Protein AF-K9ZL03-F1 (afdb_monomer)

Foldseek 3Di:
DDDDPPPDPPPVCPVVVVCVPCVVVPDDVVNVVVPDDDDDPVRVVVVVVVVVVVVVVVVVVVVD

Nearest PDB structures (foldseek):
  8fck-assembly1_E  TM=3.376E-01  e=2.799E+00  Xenopus laevis

Radius of gyration: 30.0 Å; Cα contacts (8 Å, |Δi|>4): 2; chains: 1; bounding box: 46×14×91 Å

Secondary structure (DSSP, 8-state):
-----------TTHHHHHSTTGGGTS--HHHHHH---S--HHHHHHHHHHHHHHHHHHHHTT--

Structure (mmCIF, N/CA/C/O backbone):
data_AF-K9ZL03-F1
#
_entry.id   AF-K9ZL03-F1
#
loop_
_atom_site.group_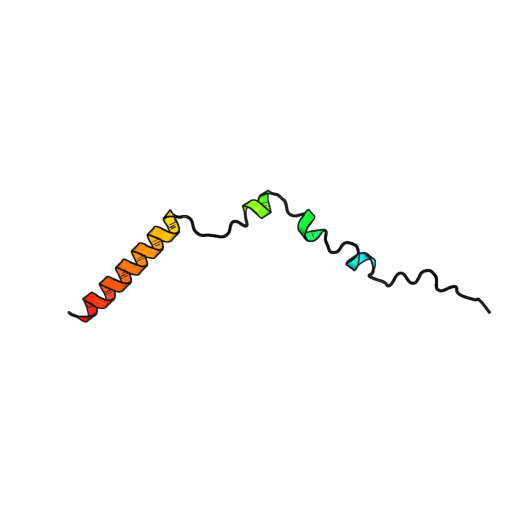PDB
_atom_site.id
_atom_site.type_symbol
_atom_site.label_atom_id
_atom_site.label_alt_id
_atom_site.label_comp_id
_atom_site.label_asym_id
_atom_site.label_entity_id
_atom_site.label_seq_id
_atom_site.pdbx_PDB_ins_code
_atom_site.Cartn_x
_atom_site.Cartn_y
_atom_site.Cartn_z
_atom_site.occupancy
_atom_site.B_iso_or_equiv
_atom_site.auth_seq_id
_atom_site.auth_comp_id
_atom_site.auth_asym_id
_atom_site.auth_atom_id
_atom_site.pdbx_PDB_model_num
ATOM 1 N N . MET A 1 1 ? -14.225 -4.417 66.711 1.00 41.84 1 MET A N 1
ATOM 2 C CA . MET A 1 1 ? -13.540 -4.941 65.510 1.00 41.84 1 MET A CA 1
ATOM 3 C C . MET A 1 1 ? -14.513 -4.859 64.350 1.00 41.84 1 MET A C 1
ATOM 5 O O . MET A 1 1 ? -15.543 -5.517 64.407 1.00 41.84 1 MET A O 1
ATOM 9 N N . ALA A 1 2 ? -14.250 -4.006 63.361 1.00 42.97 2 ALA A N 1
ATOM 10 C CA . ALA A 1 2 ? -15.082 -3.921 62.164 1.00 42.97 2 ALA A CA 1
ATOM 11 C C . ALA A 1 2 ? -14.632 -5.005 61.173 1.00 42.97 2 ALA A C 1
ATOM 13 O O . ALA A 1 2 ? -13.492 -4.994 60.717 1.00 42.97 2 ALA A O 1
ATOM 14 N N . SER A 1 3 ? -15.509 -5.968 60.890 1.00 50.88 3 SER A N 1
ATOM 15 C CA . SER A 1 3 ? -15.312 -6.957 59.829 1.00 50.88 3 SER A CA 1
ATOM 16 C C . SER A 1 3 ? -15.639 -6.282 58.498 1.00 50.88 3 SER A C 1
ATOM 18 O O . S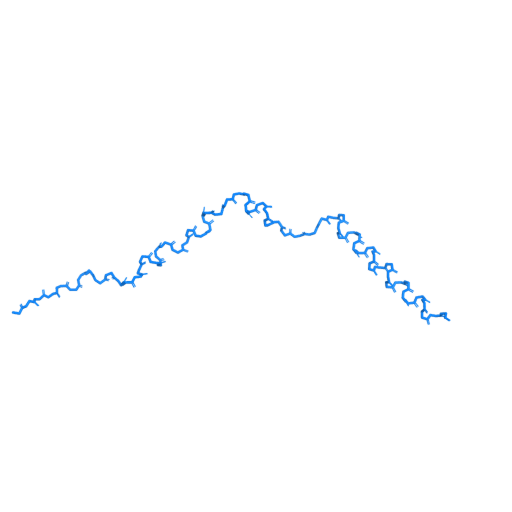ER A 1 3 ? -16.805 -6.070 58.172 1.00 50.88 3 SER A O 1
ATOM 20 N N . ILE A 1 4 ? -14.609 -5.872 57.758 1.00 60.25 4 ILE A N 1
ATOM 21 C CA . ILE A 1 4 ? -14.769 -5.367 56.394 1.00 60.25 4 ILE A CA 1
ATOM 22 C C . ILE A 1 4 ? -14.938 -6.597 55.499 1.00 60.25 4 ILE A C 1
ATOM 24 O O . ILE A 1 4 ? -13.994 -7.357 55.288 1.00 60.25 4 ILE A O 1
ATOM 28 N N . LYS A 1 5 ? -16.163 -6.832 55.017 1.00 57.28 5 LYS A N 1
ATOM 29 C CA . LYS A 1 5 ? -16.435 -7.843 53.992 1.00 57.28 5 LYS A CA 1
ATOM 30 C C . LYS A 1 5 ? -15.784 -7.375 52.693 1.00 57.28 5 LYS A C 1
ATOM 32 O O . LYS A 1 5 ? -16.223 -6.401 52.094 1.00 57.28 5 LYS A O 1
ATOM 37 N N . ILE A 1 6 ? -14.726 -8.060 52.276 1.00 58.03 6 ILE A N 1
ATOM 38 C CA . ILE A 1 6 ? -14.067 -7.855 50.985 1.00 58.03 6 ILE A CA 1
ATOM 39 C C . ILE A 1 6 ? -14.959 -8.488 49.900 1.00 58.03 6 ILE A C 1
ATOM 41 O O . ILE A 1 6 ? -14.658 -9.566 49.402 1.00 58.03 6 ILE A O 1
ATOM 45 N N . SER A 1 7 ? -16.119 -7.892 49.608 1.00 56.69 7 SER A N 1
ATOM 46 C CA . SER A 1 7 ? -17.008 -8.342 48.519 1.00 56.69 7 SER A CA 1
ATOM 47 C C . SER A 1 7 ? -16.925 -7.475 47.268 1.00 56.69 7 SER A C 1
ATOM 49 O O . SER A 1 7 ? -17.396 -7.904 46.227 1.00 56.69 7 SER A O 1
ATOM 51 N N . ASP A 1 8 ? -16.288 -6.304 47.345 1.00 56.03 8 ASP A N 1
ATOM 52 C CA . ASP A 1 8 ? -16.230 -5.339 46.241 1.00 56.03 8 ASP A CA 1
ATOM 53 C C . ASP A 1 8 ? -14.805 -4.834 45.993 1.00 56.03 8 ASP A C 1
ATOM 55 O O . ASP A 1 8 ? -14.554 -3.642 45.816 1.00 56.03 8 ASP A O 1
ATOM 59 N N . LEU A 1 9 ? -13.837 -5.756 45.938 1.00 58.97 9 LEU A N 1
ATOM 60 C CA . LEU A 1 9 ? -12.594 -5.486 45.216 1.00 58.97 9 LEU A CA 1
ATOM 61 C C . LEU A 1 9 ? -12.937 -5.450 43.725 1.00 58.97 9 LEU A C 1
ATOM 63 O O . LEU A 1 9 ? -12.691 -6.415 43.012 1.00 58.97 9 LEU A O 1
ATOM 67 N N . ARG A 1 10 ? -13.529 -4.354 43.246 1.00 62.59 10 ARG A N 1
ATOM 68 C CA . ARG A 1 10 ? -13.407 -3.979 41.836 1.00 62.59 10 ARG A CA 1
ATOM 69 C C . ARG A 1 10 ? -11.962 -3.495 41.700 1.00 62.59 10 ARG A C 1
ATOM 71 O O . ARG A 1 10 ? -11.673 -2.411 42.209 1.00 62.59 10 ARG A O 1
ATOM 78 N N . PRO A 1 11 ? -11.027 -4.280 41.126 1.00 65.50 11 PRO A N 1
ATOM 79 C CA . PRO A 1 11 ? -9.664 -3.803 40.940 1.00 65.50 11 PRO A CA 1
ATOM 80 C C . PRO A 1 11 ? -9.745 -2.493 40.160 1.00 65.50 11 PRO A C 1
ATOM 82 O O . PRO A 1 11 ? -10.459 -2.418 39.156 1.00 65.50 11 PRO A O 1
ATOM 85 N N . SER A 1 12 ? -9.070 -1.447 40.629 1.00 63.59 12 SER A N 1
ATOM 86 C CA . SER A 1 12 ? -8.966 -0.198 39.877 1.00 63.59 12 SER A CA 1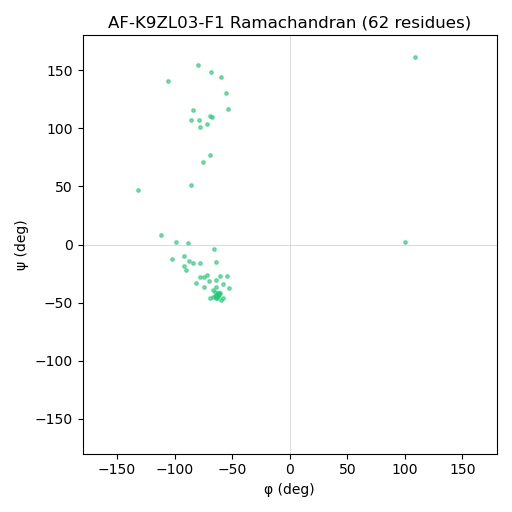
ATOM 87 C C . SER A 1 12 ? -8.441 -0.526 38.477 1.00 63.59 12 SER A C 1
ATOM 89 O O . SER A 1 12 ? -7.340 -1.061 38.354 1.00 63.59 12 SER A O 1
ATOM 91 N N . GLY A 1 13 ? -9.240 -0.262 37.445 1.00 59.47 13 GLY A N 1
ATOM 92 C CA . GLY A 1 13 ? -8.904 -0.606 36.062 1.00 59.47 13 GLY A CA 1
ATOM 93 C C . GLY A 1 13 ? -9.555 -1.876 35.505 1.00 59.47 13 GLY A C 1
ATOM 94 O O . GLY A 1 13 ? -9.330 -2.170 34.340 1.00 59.47 13 GLY A O 1
ATOM 95 N N . LEU A 1 14 ? -10.413 -2.594 36.246 1.00 64.06 14 LEU A N 1
ATOM 96 C CA . LEU A 1 14 ? -11.262 -3.643 35.645 1.00 64.06 14 LEU A CA 1
ATOM 97 C C . LEU A 1 14 ? -12.149 -3.068 34.524 1.00 64.06 14 LEU A C 1
ATOM 99 O O . LEU A 1 14 ? -12.367 -3.715 33.512 1.00 64.06 14 LEU A O 1
ATOM 103 N N . ASP A 1 15 ? -12.584 -1.818 34.690 1.00 61.66 15 ASP A N 1
ATOM 104 C CA . ASP A 1 15 ? -13.350 -1.047 33.704 1.00 61.66 15 ASP A CA 1
ATOM 105 C C . ASP A 1 15 ? -12.556 -0.776 32.411 1.00 61.66 15 ASP A C 1
ATOM 107 O O . ASP A 1 15 ? -13.118 -0.759 31.326 1.00 61.66 15 ASP A O 1
ATOM 111 N N . LEU A 1 16 ? -11.221 -0.658 32.505 1.00 62.53 16 LEU A N 1
ATOM 112 C CA . LEU A 1 16 ? -10.353 -0.473 31.334 1.00 62.53 16 LEU A CA 1
ATOM 113 C C . LEU A 1 16 ? -10.285 -1.736 30.472 1.00 62.53 16 LEU A C 1
ATOM 115 O O . LEU A 1 16 ? -10.134 -1.631 29.262 1.00 62.53 16 LEU A O 1
ATOM 119 N N . PHE A 1 17 ? -10.398 -2.922 31.074 1.00 59.69 17 PHE A N 1
ATOM 120 C CA . PHE A 1 17 ? -10.350 -4.199 30.355 1.00 59.69 17 PHE A CA 1
ATOM 121 C C . PHE A 1 17 ? -11.728 -4.705 29.917 1.00 59.69 17 PHE A C 1
ATOM 123 O O . PHE A 1 17 ? -11.794 -5.556 29.037 1.00 59.69 17 PHE A O 1
ATOM 130 N N . V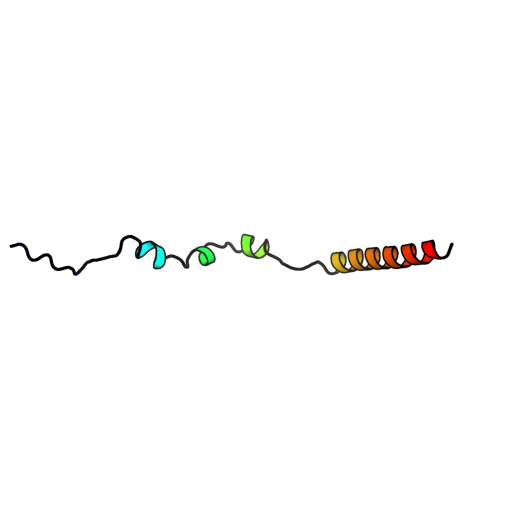AL A 1 18 ? -12.813 -4.195 30.510 1.00 59.56 18 VAL A N 1
ATOM 131 C CA . VAL A 1 18 ? -14.192 -4.560 30.144 1.00 59.56 18 VAL A CA 1
ATOM 132 C C . VAL A 1 18 ? -14.650 -3.862 28.857 1.00 59.56 18 VAL A C 1
ATOM 134 O O . VAL A 1 18 ? -15.436 -4.451 28.125 1.00 59.56 18 VAL A O 1
ATOM 137 N N . ASP A 1 19 ? -14.107 -2.681 28.536 1.00 57.62 19 ASP A N 1
ATOM 138 C CA . ASP A 1 19 ? -14.493 -1.884 27.353 1.00 57.62 19 ASP A CA 1
ATOM 139 C C . ASP A 1 19 ? -13.392 -1.783 26.270 1.00 57.62 19 ASP A C 1
ATOM 141 O O . ASP A 1 19 ? -13.512 -1.047 25.290 1.00 57.62 19 ASP A O 1
ATOM 145 N N . SER A 1 20 ? -12.298 -2.543 26.413 1.00 55.75 20 SER A N 1
ATOM 146 C CA . SER A 1 20 ? -11.124 -2.483 25.518 1.00 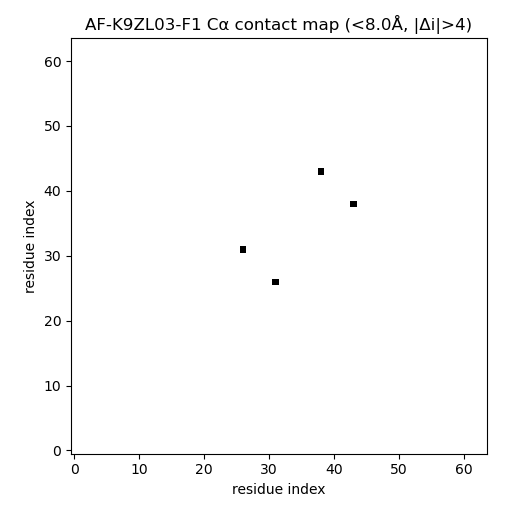55.75 20 SER A CA 1
ATOM 147 C C . SER A 1 20 ? -11.375 -2.939 24.067 1.00 55.75 20 SER A C 1
ATOM 149 O O . SER A 1 20 ? -10.474 -2.828 23.238 1.00 55.75 20 SER A O 1
ATOM 151 N N . GLU A 1 21 ? -12.569 -3.428 23.722 1.00 57.56 21 GLU A N 1
ATOM 152 C CA . GLU A 1 21 ? -12.892 -3.892 22.362 1.00 57.56 21 GLU A CA 1
ATOM 153 C C . GLU A 1 21 ? -13.667 -2.860 21.512 1.00 57.56 21 GLU A C 1
ATOM 155 O O . GLU A 1 21 ? -13.951 -3.126 20.345 1.00 57.56 21 GLU A O 1
ATOM 160 N N . SER A 1 22 ? -13.954 -1.649 22.021 1.00 60.22 22 SER A N 1
ATOM 161 C CA . SER A 1 22 ? -14.698 -0.625 21.253 1.00 60.22 22 SER A CA 1
ATOM 162 C C . SER A 1 22 ? -13.869 0.115 20.196 1.00 60.22 22 SER A C 1
ATOM 164 O O . SER A 1 22 ? -14.432 0.716 19.285 1.00 60.22 22 SER A O 1
ATOM 166 N N . PHE A 1 23 ? -12.532 0.053 20.251 1.00 58.56 23 PHE A N 1
ATOM 167 C CA . PHE A 1 23 ? -11.684 0.778 19.290 1.00 58.56 23 PHE A CA 1
ATOM 168 C C . PHE A 1 23 ? -11.930 0.347 17.831 1.00 58.56 23 PHE A C 1
ATOM 170 O O . PHE A 1 23 ? -11.737 1.133 16.910 1.00 58.56 23 PHE A O 1
ATOM 177 N N . LEU A 1 24 ? -12.386 -0.893 17.617 1.00 58.44 24 LEU A N 1
ATOM 178 C CA . LEU A 1 24 ? -12.765 -1.397 16.295 1.00 58.44 24 LEU A CA 1
ATOM 179 C C . LEU A 1 24 ? -14.226 -1.112 15.917 1.00 58.44 24 LEU A C 1
ATOM 181 O O . LEU A 1 24 ? -14.574 -1.263 14.751 1.00 58.44 24 LEU A O 1
ATOM 185 N N . ASN A 1 25 ? -15.068 -0.714 16.873 1.00 62.41 25 ASN A N 1
ATOM 186 C CA . ASN A 1 25 ? -16.488 -0.428 16.654 1.00 62.41 25 ASN A CA 1
ATOM 187 C C . ASN A 1 25 ? -16.735 1.046 16.278 1.00 62.41 25 ASN A C 1
ATOM 189 O O . ASN A 1 25 ? -17.732 1.360 15.637 1.00 62.41 25 ASN A O 1
ATOM 193 N N . ASP A 1 26 ? -15.800 1.935 16.628 1.00 65.88 26 ASP A N 1
ATOM 194 C CA . ASP A 1 26 ? -15.831 3.361 16.272 1.00 65.88 26 ASP A CA 1
ATOM 195 C C . ASP A 1 26 ? -15.171 3.668 14.911 1.00 65.88 26 ASP A C 1
ATOM 197 O O . ASP A 1 26 ? -15.095 4.828 14.500 1.00 65.88 26 ASP A O 1
ATOM 201 N N . LEU A 1 27 ? -14.683 2.647 14.194 1.00 69.31 27 LEU A N 1
ATOM 202 C CA . LEU A 1 27 ? -14.180 2.807 12.830 1.00 69.31 27 LEU A CA 1
ATOM 203 C C . LEU A 1 27 ? -15.350 3.109 11.892 1.00 69.31 27 LEU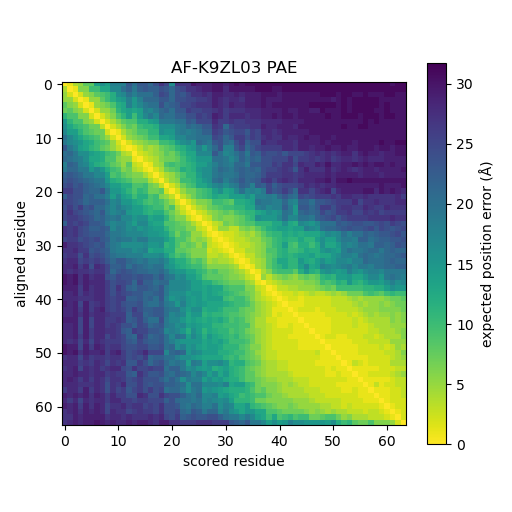 A C 1
ATOM 205 O O . LEU A 1 27 ? -16.184 2.253 11.610 1.00 69.31 27 LEU A O 1
ATOM 209 N N . ASN A 1 28 ? -15.390 4.339 11.388 1.00 74.25 28 ASN A N 1
ATOM 210 C CA . ASN A 1 28 ? -16.358 4.746 10.383 1.00 74.25 28 ASN A CA 1
ATOM 211 C C . ASN A 1 28 ? -16.062 4.041 9.047 1.00 74.25 28 ASN A C 1
ATOM 213 O O . ASN A 1 28 ? -14.900 3.826 8.688 1.00 74.25 28 ASN A O 1
ATOM 217 N N . ASP A 1 29 ? -17.097 3.758 8.255 1.00 73.56 29 ASP A N 1
ATOM 218 C CA . ASP A 1 29 ? -16.968 3.160 6.918 1.00 73.56 29 ASP A CA 1
ATOM 219 C C . ASP A 1 29 ? -16.021 3.967 6.009 1.00 73.56 29 ASP A C 1
ATOM 221 O O . ASP A 1 29 ? -15.364 3.412 5.127 1.00 73.56 29 ASP A O 1
ATOM 225 N N . SER A 1 30 ? -15.895 5.279 6.246 1.00 72.31 30 SER A N 1
ATOM 226 C CA . SER A 1 30 ? -14.931 6.148 5.560 1.00 72.31 30 SER A CA 1
ATOM 227 C C . SER A 1 30 ? -13.473 5.788 5.840 1.00 72.31 30 SER A C 1
ATOM 229 O O . SER A 1 30 ? -12.636 5.888 4.944 1.00 72.31 30 SER A O 1
ATOM 231 N N . ASP A 1 31 ? -13.167 5.371 7.065 1.00 69.50 31 ASP A N 1
ATOM 232 C CA . ASP A 1 31 ? -11.807 5.078 7.519 1.00 69.50 31 ASP A CA 1
ATOM 233 C C . ASP A 1 31 ? -11.393 3.673 7.065 1.00 69.50 31 ASP A C 1
ATOM 235 O O . ASP A 1 31 ? -10.245 3.445 6.665 1.00 69.50 31 ASP A O 1
ATOM 239 N N . LEU A 1 32 ? -12.367 2.760 6.997 1.00 72.69 32 LEU A N 1
ATOM 240 C CA . LEU A 1 32 ? -12.241 1.454 6.347 1.00 72.69 32 LEU A CA 1
ATOM 241 C C . LEU A 1 32 ? -12.072 1.587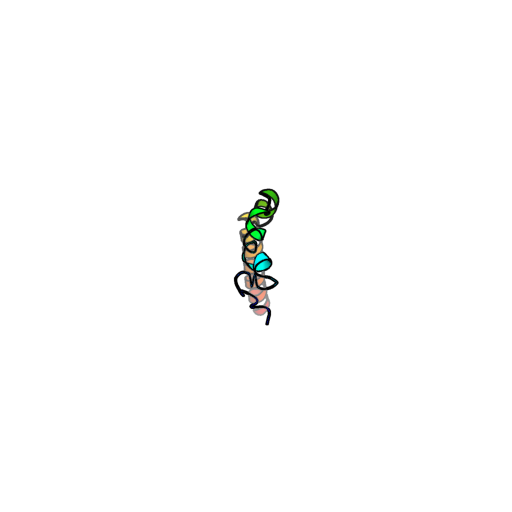 4.822 1.00 72.69 32 LEU A C 1
ATOM 243 O O . LEU A 1 32 ? -11.244 0.903 4.224 1.00 72.69 32 LEU A O 1
ATOM 247 N N . ALA A 1 33 ? -12.783 2.517 4.179 1.00 70.06 33 ALA A N 1
ATOM 248 C CA . ALA A 1 33 ? -12.613 2.806 2.753 1.00 70.06 33 ALA A CA 1
ATOM 249 C C . ALA A 1 33 ? -11.295 3.539 2.436 1.00 70.06 33 ALA A C 1
ATOM 251 O O . ALA A 1 33 ? -10.765 3.421 1.328 1.00 70.06 33 ALA A O 1
ATOM 252 N N . ALA A 1 34 ? -10.736 4.292 3.384 1.00 68.62 34 ALA A N 1
ATOM 253 C CA . ALA A 1 34 ? -9.412 4.896 3.241 1.00 68.62 34 ALA A CA 1
ATOM 254 C C . ALA A 1 34 ? -8.284 3.860 3.396 1.00 68.62 34 ALA A C 1
ATOM 256 O O . ALA A 1 34 ? -7.224 4.001 2.782 1.00 68.62 34 ALA A O 1
ATOM 257 N N . THR A 1 35 ? -8.517 2.785 4.153 1.00 67.31 35 THR A N 1
ATOM 258 C CA . THR A 1 35 ? -7.579 1.667 4.349 1.00 67.31 35 THR A CA 1
ATOM 259 C C . THR A 1 35 ? -7.702 0.607 3.250 1.00 67.31 35 THR A C 1
ATOM 261 O O . THR A 1 35 ? -7.777 -0.594 3.491 1.00 67.31 35 THR A O 1
ATOM 264 N N . ASN A 1 36 ? -7.651 1.045 1.993 1.00 70.00 36 ASN A N 1
ATOM 265 C CA . ASN A 1 36 ? -7.529 0.144 0.852 1.00 70.00 36 ASN A CA 1
ATOM 266 C C . ASN A 1 36 ? -6.051 -0.185 0.593 1.00 70.00 36 ASN A C 1
ATOM 268 O O . ASN A 1 36 ? -5.279 0.649 0.121 1.00 70.00 36 ASN A O 1
ATOM 272 N N . GLY A 1 37 ? -5.651 -1.416 0.914 1.00 72.50 37 GLY A N 1
ATOM 273 C CA . GLY A 1 37 ? -4.357 -1.971 0.526 1.00 72.50 37 GLY A CA 1
ATOM 274 C C . GLY A 1 37 ? -4.357 -2.468 -0.923 1.00 72.50 37 GLY A C 1
ATOM 275 O O . GLY A 1 37 ? -5.386 -2.867 -1.463 1.00 72.50 37 GLY A O 1
ATOM 276 N N . GLY A 1 38 ? -3.180 -2.493 -1.544 1.00 73.19 38 GLY A N 1
ATOM 277 C CA . GLY A 1 38 ? -2.997 -2.974 -2.914 1.00 73.19 38 GLY A CA 1
ATOM 278 C C . GLY A 1 38 ? -2.689 -1.854 -3.902 1.00 73.19 38 GLY A C 1
ATOM 279 O O . GLY A 1 38 ? -2.881 -0.671 -3.639 1.00 73.19 38 GLY A O 1
ATOM 280 N N . ALA A 1 39 ? -2.145 -2.237 -5.051 1.00 78.25 39 ALA A N 1
ATOM 281 C CA . ALA A 1 39 ? -1.803 -1.310 -6.116 1.00 78.25 39 ALA A CA 1
ATOM 282 C C . ALA A 1 39 ? -2.821 -1.440 -7.250 1.00 78.25 39 ALA A C 1
ATOM 284 O O . ALA A 1 39 ? -3.251 -2.543 -7.592 1.00 78.25 39 ALA A O 1
ATOM 285 N N . THR A 1 40 ? -3.209 -0.310 -7.845 1.00 84.38 40 THR A N 1
ATOM 286 C CA . THR A 1 40 ? -4.114 -0.324 -8.999 1.00 84.38 40 THR A CA 1
ATOM 287 C C . THR A 1 40 ? -3.473 -1.117 -10.145 1.00 84.38 40 THR A C 1
ATOM 289 O O . THR A 1 40 ? -2.256 -1.016 -10.337 1.00 84.38 40 THR A O 1
ATOM 292 N N . PRO A 1 41 ? -4.245 -1.873 -10.951 1.00 83.31 41 PRO A N 1
ATOM 293 C CA . PRO A 1 41 ? -3.688 -2.633 -12.073 1.00 83.31 41 PRO A CA 1
ATOM 294 C C . PRO A 1 41 ? -2.836 -1.770 -13.015 1.0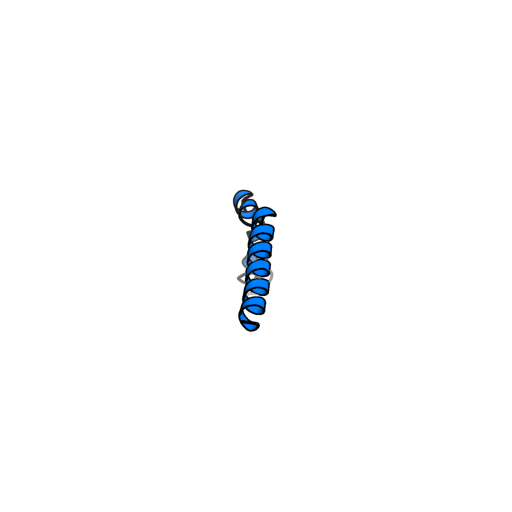0 83.31 41 PRO A C 1
ATOM 296 O O . PRO A 1 41 ? -1.773 -2.193 -13.463 1.00 83.31 41 PRO A O 1
ATOM 299 N N . ALA A 1 42 ? -3.258 -0.521 -13.244 1.00 87.69 42 ALA A N 1
ATOM 300 C CA . ALA A 1 42 ? -2.496 0.460 -14.009 1.00 87.69 42 ALA A CA 1
ATOM 301 C C . ALA A 1 42 ? -1.174 0.852 -13.321 1.00 87.69 42 ALA A C 1
ATOM 303 O O . ALA A 1 42 ? -0.135 0.898 -13.977 1.00 87.69 42 ALA A O 1
ATOM 304 N N . GLY A 1 43 ? -1.188 1.092 -12.006 1.00 86.31 43 GLY A N 1
ATOM 305 C CA . GLY A 1 43 ? 0.014 1.427 -11.239 1.00 86.31 43 GLY A CA 1
ATOM 306 C C . GLY A 1 43 ? 1.052 0.303 -11.252 1.00 86.31 43 GLY A C 1
ATOM 307 O O . GLY A 1 43 ? 2.230 0.559 -11.498 1.00 86.31 43 GLY A O 1
ATOM 308 N N . VAL A 1 44 ? 0.617 -0.949 -11.074 1.00 88.31 44 VAL A N 1
ATOM 309 C CA . VAL A 1 44 ? 1.508 -2.122 -11.138 1.00 88.31 44 VAL A CA 1
ATOM 310 C C . VAL A 1 44 ? 2.097 -2.290 -12.537 1.00 88.31 44 VAL A C 1
ATOM 312 O O . VAL A 1 44 ? 3.301 -2.512 -12.670 1.00 88.31 44 VAL A O 1
ATOM 315 N N . ALA A 1 45 ? 1.278 -2.142 -13.583 1.00 91.50 45 ALA A N 1
ATOM 316 C CA . ALA A 1 45 ? 1.731 -2.283 -14.964 1.00 91.50 45 ALA A CA 1
ATOM 317 C C . ALA A 1 45 ? 2.782 -1.228 -15.342 1.00 91.50 45 ALA A C 1
ATOM 319 O O . ALA A 1 45 ? 3.802 -1.568 -15.941 1.00 91.50 45 ALA A O 1
ATOM 320 N N . LEU A 1 46 ? 2.570 0.035 -14.961 1.00 93.06 46 LEU A N 1
ATOM 321 C CA . LEU A 1 46 ? 3.503 1.123 -15.262 1.00 93.06 46 LEU A CA 1
ATOM 322 C C . LEU A 1 46 ? 4.837 0.958 -14.529 1.00 93.06 46 LEU A C 1
ATOM 324 O O . LEU A 1 46 ? 5.893 1.091 -15.148 1.00 93.06 46 LEU A O 1
ATOM 328 N N . LEU A 1 47 ? 4.803 0.625 -13.236 1.00 91.81 47 LEU A N 1
ATOM 329 C CA . LEU A 1 47 ? 6.022 0.389 -12.459 1.00 91.81 47 LEU A CA 1
ATOM 330 C C . LEU A 1 47 ? 6.787 -0.839 -12.969 1.00 91.81 47 LEU A C 1
ATOM 332 O O . LEU A 1 47 ? 8.010 -0.786 -13.104 1.00 91.81 47 LEU A O 1
ATOM 336 N N . GLY A 1 48 ? 6.075 -1.915 -13.317 1.00 92.75 48 GLY A N 1
ATOM 337 C CA . GLY A 1 48 ? 6.668 -3.113 -13.911 1.00 92.75 48 GLY A CA 1
ATOM 338 C C . GLY A 1 48 ? 7.318 -2.834 -15.268 1.00 92.75 48 GLY A C 1
ATOM 339 O O . GLY A 1 48 ? 8.463 -3.225 -15.494 1.00 92.75 48 GLY A O 1
ATOM 340 N N . ALA A 1 49 ? 6.632 -2.104 -16.151 1.00 93.75 49 ALA A N 1
ATOM 341 C CA . ALA A 1 49 ? 7.166 -1.722 -17.457 1.00 93.75 49 ALA A CA 1
ATOM 342 C C . ALA A 1 49 ? 8.398 -0.811 -17.335 1.00 93.75 49 ALA A C 1
ATOM 344 O O . ALA A 1 49 ? 9.392 -1.027 -18.030 1.00 93.75 49 ALA A O 1
ATOM 345 N N . ALA A 1 50 ? 8.365 0.167 -16.425 1.00 95.19 50 ALA A N 1
ATOM 346 C CA . ALA A 1 50 ? 9.498 1.051 -16.162 1.00 95.19 50 ALA A CA 1
ATOM 347 C C . ALA A 1 50 ? 10.718 0.277 -15.635 1.00 95.19 50 ALA A C 1
ATOM 349 O O . ALA A 1 50 ? 11.839 0.492 -16.101 1.00 95.19 50 ALA A O 1
ATOM 350 N N . TRP A 1 51 ? 10.505 -0.658 -14.703 1.00 95.31 51 TRP A N 1
ATOM 351 C CA . TRP A 1 51 ? 11.573 -1.495 -14.155 1.00 95.31 51 TRP A CA 1
ATOM 352 C C . TRP A 1 51 ? 12.195 -2.410 -15.216 1.00 95.31 51 TRP A C 1
ATOM 354 O O . TRP A 1 51 ? 13.422 -2.460 -15.342 1.00 95.31 51 TRP A O 1
ATOM 364 N N . LEU A 1 52 ? 11.365 -3.074 -16.027 1.00 95.44 52 LEU A N 1
ATOM 365 C CA . LEU A 1 52 ? 11.836 -3.902 -17.139 1.00 95.44 52 LEU A CA 1
ATOM 366 C C . LEU A 1 52 ? 12.638 -3.070 -18.146 1.00 95.44 52 LEU A C 1
ATOM 368 O O . LEU A 1 52 ? 13.761 -3.446 -18.481 1.00 95.44 52 LEU A O 1
ATOM 372 N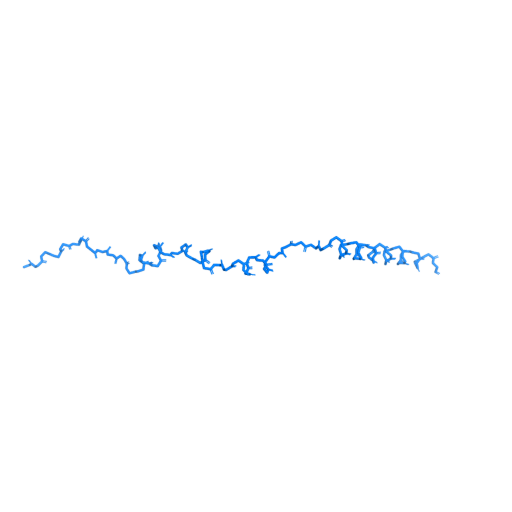 N . GLY A 1 53 ? 12.120 -1.911 -18.560 1.00 94.50 53 GLY A N 1
ATOM 373 C CA . GLY A 1 53 ? 12.823 -1.007 -19.472 1.00 94.50 53 GLY A CA 1
ATOM 374 C C . GLY A 1 53 ? 14.189 -0.566 -18.937 1.00 94.50 53 GLY A C 1
ATOM 375 O O . GLY A 1 53 ? 15.187 -0.651 -19.655 1.00 94.50 53 GLY A O 1
ATOM 376 N N . TYR A 1 54 ? 14.264 -0.172 -17.662 1.00 95.50 54 TYR A N 1
ATOM 377 C CA . TYR A 1 54 ? 15.529 0.190 -17.015 1.00 95.50 54 TYR A CA 1
ATOM 378 C C . TYR A 1 54 ? 16.514 -0.987 -16.952 1.00 95.50 54 TYR A C 1
ATOM 380 O O . TYR A 1 54 ? 17.691 -0.813 -17.267 1.00 95.50 54 TYR A O 1
ATOM 388 N N . SER A 1 55 ? 16.050 -2.185 -16.579 1.00 93.25 55 SER A N 1
ATOM 389 C CA . SER A 1 55 ? 16.910 -3.373 -16.472 1.00 93.25 55 SER A CA 1
ATOM 390 C C . SER A 1 55 ? 17.543 -3.763 -17.812 1.00 93.25 55 SER A C 1
ATOM 392 O O . SER A 1 55 ? 18.747 -4.009 -17.876 1.00 93.25 55 SER A O 1
ATOM 394 N N . ILE A 1 56 ? 16.758 -3.731 -18.892 1.00 94.31 56 ILE A N 1
ATOM 395 C CA . ILE A 1 56 ? 17.218 -4.056 -20.245 1.00 94.31 56 ILE A CA 1
ATOM 396 C C . ILE A 1 56 ? 18.169 -2.971 -20.757 1.00 94.31 56 ILE A C 1
ATOM 398 O O . ILE A 1 56 ? 19.243 -3.286 -21.270 1.00 94.31 56 ILE A O 1
ATOM 402 N N . GLY A 1 57 ? 17.811 -1.694 -20.581 1.00 94.31 57 GLY A N 1
ATOM 403 C CA . GLY A 1 57 ? 18.647 -0.570 -21.004 1.00 94.31 57 GLY A CA 1
ATOM 404 C C . GLY A 1 57 ? 20.004 -0.548 -20.300 1.00 94.31 57 GLY A C 1
ATOM 405 O O . GLY A 1 57 ? 21.030 -0.337 -20.945 1.00 94.31 57 GLY A O 1
ATOM 406 N N . LYS A 1 58 ? 20.028 -0.832 -18.993 1.00 94.25 58 LYS A N 1
ATOM 407 C CA . LYS A 1 58 ? 21.267 -0.909 -18.212 1.00 94.25 58 LYS A CA 1
ATOM 408 C C . LYS A 1 58 ? 22.196 -2.018 -18.704 1.00 94.25 58 LYS A C 1
ATOM 410 O O . LYS A 1 58 ? 23.401 -1.789 -18.763 1.00 94.25 58 LYS A O 1
ATOM 415 N N . GLU A 1 59 ? 21.667 -3.197 -19.034 1.00 93.44 59 GLU A N 1
ATOM 416 C CA . GLU A 1 59 ? 22.519 -4.288 -19.518 1.00 93.44 59 GLU A CA 1
ATOM 417 C C . GLU A 1 59 ? 22.995 -4.082 -20.953 1.00 93.44 59 GLU A C 1
ATOM 419 O O . GLU A 1 59 ? 24.160 -4.340 -21.242 1.00 93.44 59 GLU A O 1
ATOM 424 N N . LEU A 1 60 ? 22.166 -3.525 -21.837 1.00 90.88 60 LEU A N 1
ATOM 425 C CA . LEU A 1 60 ? 22.606 -3.141 -23.182 1.00 90.88 60 LEU A CA 1
ATOM 426 C C . LEU A 1 60 ? 23.724 -2.092 -23.152 1.00 90.88 60 LEU A C 1
ATOM 428 O O . LEU A 1 60 ? 24.700 -2.224 -23.885 1.00 90.88 60 LEU A O 1
ATOM 432 N N . ALA A 1 61 ? 23.621 -1.093 -22.272 1.00 91.56 61 ALA A N 1
ATOM 433 C CA . ALA A 1 61 ? 24.644 -0.059 -22.111 1.00 91.56 61 ALA A CA 1
ATOM 434 C C . ALA A 1 61 ? 25.992 -0.597 -21.603 1.00 91.56 61 ALA A C 1
ATOM 436 O O . ALA A 1 61 ? 26.989 0.108 -21.671 1.00 91.56 61 ALA A O 1
ATOM 437 N N . ARG A 1 62 ? 26.037 -1.824 -21.076 1.00 91.69 62 ARG A N 1
ATOM 438 C CA . ARG A 1 62 ? 27.275 -2.463 -20.618 1.00 91.69 62 ARG A CA 1
ATOM 439 C C . ARG A 1 62 ? 28.041 -3.153 -21.758 1.00 91.69 62 ARG A C 1
ATOM 441 O O . ARG A 1 62 ? 29.210 -3.479 -21.581 1.00 91.69 62 ARG A O 1
ATOM 448 N N . PHE A 1 63 ? 27.394 -3.393 -22.900 1.00 87.25 63 PHE A N 1
ATOM 449 C CA . PHE A 1 63 ? 27.997 -4.040 -24.072 1.00 87.25 63 PHE A CA 1
ATOM 450 C C . PHE A 1 63 ? 28.612 -3.063 -25.086 1.00 87.25 63 PHE A C 1
ATOM 452 O O . PHE A 1 63 ? 29.279 -3.522 -26.014 1.00 87.25 63 PHE A O 1
ATOM 459 N N . PHE A 1 64 ? 28.383 -1.758 -24.929 1.00 76.06 64 PHE A N 1
ATOM 460 C CA . PHE A 1 64 ? 28.935 -0.700 -25.777 1.00 76.06 64 PHE A CA 1
ATOM 461 C C . PHE A 1 64 ? 29.905 0.163 -24.969 1.00 76.06 64 PHE A C 1
ATOM 463 O O . PHE A 1 64 ? 30.985 0.489 -25.507 1.00 76.06 64 PHE A O 1
#

Mean predicted aligned error: 16.6 Å

pLDDT: mean 73.83, std 15.37, range [41.84, 95.5]

Organism: Anabaena cylindrica (strain ATCC 27899 / PCC 7122) (NCBI:txid272123)

Sequence (64 aa):
MASIKISDLRPSGLDLFVDSESFLNDLNDSDLAATNGGATPAGVALLGAAWLGYSIGKELARFF

Solvent-accessible surface area (backbone atoms only — not comparable to full-atom values): 4260 Å² total; per-residue (Å²): 136,86,84,79,77,87,81,76,82,69,58,91,59,55,68,61,68,73,57,65,72,48,78,75,70,72,60,48,73,67,59,58,65,67,64,66,81,83,73,54,74,68,58,51,50,52,55,50,51,52,50,52,52,51,56,53,52,55,55,57,63,70,77,110